Protein AF-A0A3L7LRK4-F1 (afdb_monomer_lite)

Sequence (110 aa):
MLNAPENPPRAHFPAAPSRPLAALISACDQALGDIKAKAQALPLCALLSPTPARYISVYANINRKTLDRSPAGFAASARPAIARGHTAIKIAPFDEVNCRRQPLRRPSQR

Structure (mmCIF, N/CA/C/O backbone):
data_AF-A0A3L7LRK4-F1
#
_entry.id   AF-A0A3L7LRK4-F1
#
loop_
_atom_site.group_PDB
_atom_site.id
_atom_site.type_symbol
_atom_site.label_atom_id
_atom_site.label_alt_id
_atom_site.label_comp_id
_atom_site.label_asym_id
_atom_site.label_entity_id
_atom_site.label_seq_id
_atom_site.pdbx_PDB_ins_code
_atom_site.Cartn_x
_atom_site.Cartn_y
_atom_site.Cartn_z
_atom_site.occupancy
_atom_site.B_iso_or_equiv
_atom_site.auth_seq_id
_atom_site.auth_comp_id
_atom_site.auth_asym_id
_atom_site.auth_atom_id
_atom_site.pdbx_PDB_model_num
ATOM 1 N N . MET A 1 1 ? 30.432 51.541 4.740 1.00 41.47 1 MET A N 1
ATOM 2 C CA . MET A 1 1 ? 30.178 50.320 5.537 1.00 41.47 1 MET A CA 1
ATOM 3 C C . MET A 1 1 ? 28.968 49.625 4.937 1.00 41.47 1 MET A C 1
ATOM 5 O O . MET A 1 1 ? 27.865 50.122 5.100 1.00 41.47 1 MET A O 1
ATOM 9 N N . LEU A 1 2 ? 29.179 48.571 4.145 1.00 44.22 2 LEU A N 1
ATOM 10 C CA . LEU A 1 2 ? 28.098 47.753 3.586 1.00 44.22 2 LEU A CA 1
ATOM 11 C C . LEU A 1 2 ? 27.709 46.708 4.636 1.00 44.22 2 LEU A C 1
ATOM 13 O O . LEU A 1 2 ? 28.553 45.907 5.033 1.00 44.22 2 LEU A O 1
ATOM 17 N N . ASN A 1 3 ? 26.462 46.759 5.106 1.00 49.16 3 ASN A N 1
ATOM 18 C CA . ASN A 1 3 ? 25.900 45.759 6.009 1.00 49.16 3 ASN A CA 1
ATOM 19 C C . ASN A 1 3 ? 25.940 44.384 5.331 1.00 49.16 3 ASN A C 1
ATOM 21 O O . ASN A 1 3 ? 25.489 44.233 4.195 1.00 49.16 3 ASN A O 1
ATOM 25 N N . ALA A 1 4 ? 26.503 43.396 6.026 1.00 56.16 4 ALA A N 1
ATOM 26 C CA . ALA A 1 4 ? 26.445 42.004 5.604 1.00 56.16 4 ALA A CA 1
ATOM 27 C C . ALA A 1 4 ? 24.972 41.561 5.483 1.00 56.16 4 ALA A C 1
ATOM 29 O O . ALA A 1 4 ? 24.149 42.007 6.286 1.00 56.16 4 ALA A O 1
ATOM 30 N N . PRO A 1 5 ? 24.614 40.703 4.511 1.00 58.12 5 PRO A N 1
ATOM 31 C CA . PRO A 1 5 ? 23.259 40.180 4.431 1.00 58.12 5 PRO A CA 1
ATOM 32 C C . PRO A 1 5 ? 22.984 39.342 5.681 1.00 58.12 5 PRO A C 1
ATOM 34 O O . PRO A 1 5 ? 23.718 38.397 5.979 1.00 58.12 5 PRO A O 1
ATOM 37 N N . GLU A 1 6 ? 21.941 39.716 6.422 1.00 61.88 6 GLU A N 1
ATOM 38 C CA . GLU A 1 6 ? 21.427 38.919 7.527 1.00 61.88 6 GLU A CA 1
ATOM 39 C C . GLU A 1 6 ? 21.187 37.482 7.049 1.00 61.88 6 GLU A C 1
ATOM 41 O O . GLU A 1 6 ? 20.664 37.250 5.954 1.00 61.88 6 GLU A O 1
ATOM 46 N N . ASN A 1 7 ? 21.625 36.506 7.850 1.00 66.81 7 ASN A N 1
ATOM 47 C CA . ASN A 1 7 ? 21.408 35.094 7.554 1.00 66.81 7 ASN A CA 1
ATOM 48 C C . ASN A 1 7 ? 19.909 34.865 7.308 1.00 66.81 7 ASN A C 1
ATOM 50 O O . ASN A 1 7 ? 19.108 35.215 8.178 1.00 66.81 7 ASN A O 1
ATOM 54 N N . PRO A 1 8 ? 19.508 34.259 6.175 1.00 63.69 8 PRO A N 1
ATOM 55 C CA . PRO A 1 8 ? 18.101 33.991 5.934 1.00 63.69 8 PRO A CA 1
ATOM 56 C C . PRO A 1 8 ? 17.565 33.087 7.054 1.00 63.69 8 PRO A C 1
ATOM 58 O O . PRO A 1 8 ? 18.292 32.194 7.512 1.00 63.69 8 PRO A O 1
ATOM 61 N N . PRO A 1 9 ? 16.313 33.286 7.505 1.00 61.94 9 PRO A N 1
ATOM 62 C CA . PRO A 1 9 ? 15.726 32.470 8.556 1.00 61.94 9 PRO A CA 1
ATOM 63 C C . PRO A 1 9 ? 15.803 30.993 8.157 1.00 61.94 9 PRO A C 1
ATOM 65 O O . PRO A 1 9 ? 15.182 30.547 7.192 1.00 61.94 9 PRO A O 1
ATOM 68 N N . ARG A 1 10 ? 16.606 30.220 8.894 1.00 66.75 10 ARG A N 1
ATOM 69 C CA . ARG A 1 10 ? 16.638 28.765 8.757 1.00 66.75 10 ARG A CA 1
ATOM 70 C C . ARG A 1 10 ? 15.404 28.213 9.447 1.00 66.75 10 ARG A C 1
ATOM 72 O O . ARG A 1 10 ? 15.249 28.374 10.654 1.00 66.75 10 ARG A O 1
ATOM 79 N N . ALA A 1 11 ? 14.548 27.534 8.692 1.00 71.25 11 ALA A N 1
ATOM 80 C CA . ALA A 1 11 ? 13.492 26.728 9.282 1.00 71.25 11 ALA A CA 1
ATOM 81 C C . ALA A 1 11 ? 14.135 25.676 10.202 1.00 71.25 11 ALA A C 1
ATOM 83 O O . ALA A 1 11 ? 14.854 24.785 9.743 1.00 71.25 11 ALA A O 1
ATOM 84 N N . HIS A 1 12 ? 13.918 25.810 11.510 1.00 67.06 12 HIS A N 1
ATOM 85 C CA . HIS A 1 12 ? 14.347 24.821 12.487 1.00 67.06 12 HIS A CA 1
ATOM 86 C C . HIS A 1 12 ? 13.334 23.676 12.485 1.00 67.06 12 HIS A C 1
ATOM 88 O O . HIS A 1 12 ? 12.343 23.693 13.215 1.00 67.06 12 HIS A O 1
ATOM 94 N N . PHE A 1 13 ? 13.574 22.671 11.650 1.00 66.12 13 PHE A N 1
ATOM 95 C CA . PHE A 1 13 ? 12.837 21.420 11.752 1.00 66.12 13 PHE A CA 1
ATOM 96 C C . PHE A 1 13 ? 13.390 20.621 12.937 1.00 66.12 13 PHE A C 1
ATOM 98 O O . PHE A 1 13 ? 14.612 20.483 13.045 1.00 66.12 13 PHE A O 1
ATOM 105 N N . PRO A 1 14 ? 12.539 20.101 13.839 1.00 75.56 14 PRO A N 1
ATOM 106 C CA . PRO A 1 14 ? 13.009 19.193 14.875 1.00 75.56 14 PRO A CA 1
ATOM 107 C C . PRO A 1 14 ? 13.722 18.003 14.227 1.00 75.56 14 PRO A C 1
ATOM 109 O O . PRO A 1 14 ? 13.337 17.547 13.145 1.00 75.56 14 PRO A O 1
ATOM 112 N N . ALA A 1 15 ? 14.775 17.509 14.881 1.00 80.00 15 ALA A N 1
ATOM 113 C CA . ALA A 1 15 ? 15.496 16.340 14.402 1.00 80.00 15 ALA A CA 1
ATOM 114 C C . ALA A 1 15 ? 14.513 15.172 14.247 1.00 80.00 15 ALA A C 1
ATOM 116 O O . ALA A 1 15 ? 13.830 14.789 15.199 1.00 80.00 15 ALA A O 1
ATOM 117 N N . ALA A 1 16 ? 14.422 14.624 13.035 1.00 80.69 16 ALA A N 1
ATOM 118 C CA . ALA A 1 16 ? 13.561 13.480 12.786 1.00 80.69 16 ALA A CA 1
ATOM 119 C C . ALA A 1 16 ? 14.073 12.265 13.587 1.00 80.69 16 ALA A C 1
ATOM 121 O O . ALA A 1 16 ? 15.288 12.041 13.639 1.00 80.69 16 ALA A O 1
ATOM 122 N N . PRO A 1 17 ? 13.180 11.456 14.186 1.00 87.12 17 PRO A N 1
ATOM 123 C CA . PRO A 1 17 ? 13.580 10.222 14.848 1.00 87.12 17 PRO A CA 1
ATOM 124 C C . PRO A 1 17 ? 14.266 9.270 13.858 1.00 87.12 17 PRO A C 1
ATOM 126 O O . PRO A 1 17 ? 14.049 9.329 12.643 1.00 87.12 17 PRO A O 1
ATOM 129 N N . SER A 1 18 ? 15.080 8.347 14.377 1.00 94.12 18 SER A N 1
ATOM 130 C CA . SER A 1 18 ? 15.651 7.278 13.553 1.00 94.12 18 SER A CA 1
ATOM 131 C C . SER A 1 18 ? 14.532 6.477 12.871 1.00 94.12 18 SER A C 1
ATOM 133 O O . SER A 1 18 ? 13.437 6.342 13.417 1.00 94.12 18 SER A O 1
ATOM 135 N N . ARG A 1 19 ? 14.784 5.911 11.681 1.00 93.88 19 ARG A N 1
ATOM 136 C CA . ARG A 1 19 ? 13.759 5.128 10.956 1.00 93.88 19 ARG A CA 1
ATOM 137 C C . ARG A 1 19 ? 13.164 3.986 11.801 1.00 93.88 19 ARG A C 1
ATOM 139 O O . ARG A 1 19 ? 11.946 3.832 11.754 1.00 93.88 19 ARG A O 1
ATOM 146 N N . PRO A 1 20 ? 13.953 3.221 12.588 1.00 97.44 20 PRO A N 1
ATOM 147 C CA . PRO A 1 20 ? 13.390 2.212 13.484 1.00 97.44 20 PRO A CA 1
ATOM 148 C C . PRO A 1 20 ? 12.487 2.811 14.566 1.00 97.44 20 PRO A C 1
ATOM 150 O O . PRO A 1 20 ? 11.400 2.293 14.799 1.00 97.44 20 PRO A O 1
ATOM 153 N N . LEU A 1 21 ? 12.893 3.925 15.187 1.00 95.62 21 LEU A N 1
ATOM 154 C CA . LEU A 1 21 ? 12.084 4.584 16.212 1.00 95.62 21 LEU A CA 1
ATOM 155 C C . LEU A 1 21 ? 10.790 5.157 15.621 1.00 95.62 21 LEU A C 1
ATOM 157 O O . LEU A 1 21 ? 9.723 4.970 16.193 1.00 95.62 21 LEU A O 1
ATOM 161 N N . ALA A 1 22 ? 10.863 5.788 14.448 1.00 95.62 22 ALA A N 1
ATOM 162 C CA . ALA A 1 22 ? 9.692 6.270 13.723 1.00 95.62 22 ALA A CA 1
ATOM 163 C C . ALA A 1 22 ? 8.712 5.128 13.405 1.00 95.62 22 ALA A C 1
ATOM 165 O O . ALA A 1 22 ? 7.503 5.289 13.572 1.00 95.62 22 ALA A O 1
ATOM 166 N N . ALA A 1 23 ? 9.226 3.966 12.984 1.00 97.06 23 ALA A N 1
ATOM 167 C CA . ALA A 1 23 ? 8.411 2.787 12.715 1.00 97.06 23 ALA A CA 1
ATOM 168 C C . ALA A 1 23 ? 7.751 2.242 13.990 1.00 97.06 23 ALA A C 1
ATOM 170 O O . ALA A 1 23 ? 6.562 1.937 13.962 1.00 97.06 23 ALA A O 1
ATOM 171 N N . LEU A 1 24 ? 8.487 2.179 15.107 1.00 98.12 24 LEU A N 1
ATOM 172 C CA . LEU A 1 24 ? 7.952 1.750 16.401 1.00 98.12 24 LEU A CA 1
ATOM 173 C C . LEU A 1 24 ? 6.838 2.684 16.886 1.00 98.12 24 LEU A C 1
ATOM 175 O O . LEU A 1 24 ? 5.755 2.216 17.220 1.00 98.12 24 LEU A O 1
ATOM 179 N N . ILE A 1 25 ? 7.079 3.999 16.867 1.00 97.12 25 ILE A N 1
ATOM 180 C CA . ILE A 1 25 ? 6.078 5.011 17.234 1.00 97.12 25 ILE A CA 1
ATOM 181 C C . ILE A 1 25 ? 4.826 4.856 16.363 1.00 97.12 25 ILE A C 1
ATOM 183 O O . ILE A 1 25 ? 3.721 4.778 16.890 1.00 97.12 25 ILE A O 1
ATOM 187 N N . SER A 1 26 ? 5.001 4.739 15.042 1.00 97.19 26 SER A N 1
ATOM 188 C CA . SER A 1 26 ? 3.883 4.568 14.103 1.00 97.19 26 SER A CA 1
ATOM 189 C C . SER A 1 26 ? 3.089 3.287 14.370 1.00 97.19 26 SER A C 1
ATOM 191 O O . SER A 1 26 ? 1.867 3.291 14.255 1.00 97.19 26 SER A O 1
ATOM 193 N N . ALA A 1 27 ? 3.766 2.189 14.714 1.00 98.19 27 ALA A N 1
ATOM 194 C CA . ALA A 1 27 ? 3.117 0.918 15.018 1.00 98.19 27 ALA A CA 1
ATOM 195 C C . ALA A 1 27 ? 2.299 0.998 16.315 1.00 98.19 27 ALA A C 1
ATOM 197 O O . ALA A 1 27 ? 1.157 0.544 16.342 1.00 98.19 27 ALA A O 1
ATOM 198 N N . CYS A 1 28 ? 2.856 1.612 17.364 1.00 98.50 28 CYS A N 1
ATOM 199 C CA . CYS A 1 28 ? 2.147 1.833 18.624 1.00 98.50 28 CYS A CA 1
ATOM 200 C C . CYS A 1 28 ? 0.903 2.709 18.428 1.00 98.50 28 CYS A C 1
ATOM 202 O O . C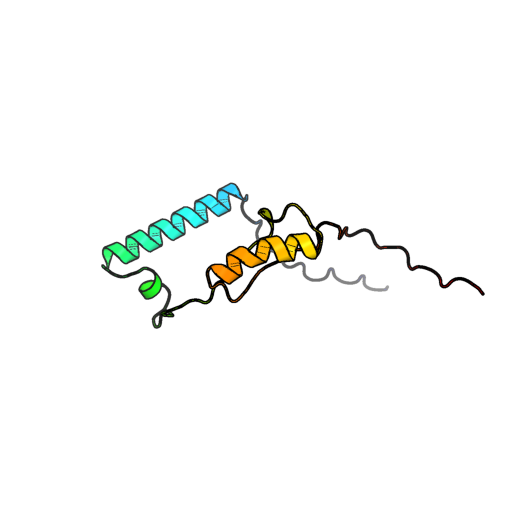YS A 1 28 ? -0.161 2.369 18.937 1.00 98.50 28 CYS A O 1
ATOM 204 N N . ASP A 1 29 ? 1.015 3.796 17.662 1.00 97.19 29 ASP A N 1
ATOM 205 C CA . ASP A 1 29 ? -0.107 4.697 17.377 1.00 97.19 29 ASP A CA 1
ATOM 206 C C . ASP A 1 29 ? -1.238 3.986 16.612 1.00 97.19 29 ASP A C 1
ATOM 208 O O . ASP A 1 29 ? -2.399 4.020 17.021 1.00 97.19 29 ASP A O 1
ATOM 212 N N . GLN A 1 30 ? -0.893 3.226 15.565 1.00 98.06 30 GLN A N 1
ATOM 213 C CA . GLN A 1 30 ? -1.860 2.414 14.816 1.00 98.06 30 GLN A CA 1
ATOM 214 C C . GLN A 1 30 ? -2.542 1.358 15.700 1.00 98.06 30 GLN A C 1
ATOM 216 O O . GLN A 1 30 ? -3.758 1.180 15.611 1.00 98.06 30 GLN A O 1
ATOM 221 N N . ALA A 1 31 ? -1.785 0.681 16.571 1.00 98.44 31 ALA A N 1
ATOM 222 C CA . ALA A 1 31 ? -2.321 -0.331 17.480 1.00 98.44 31 ALA A CA 1
ATOM 223 C C . ALA A 1 31 ? -3.274 0.274 18.521 1.00 98.44 31 ALA A C 1
ATOM 225 O O . ALA A 1 31 ? -4.356 -0.263 18.754 1.00 98.44 31 ALA A O 1
ATOM 226 N N . LEU A 1 32 ? -2.911 1.413 19.116 1.00 98.50 32 LEU A N 1
ATOM 227 C CA . LEU A 1 32 ? -3.776 2.130 20.054 1.00 98.50 32 LEU A CA 1
ATOM 228 C C . LEU A 1 32 ? -5.056 2.626 19.374 1.00 98.50 32 LEU A C 1
ATOM 230 O O . LEU A 1 32 ? -6.139 2.513 19.953 1.00 98.50 32 LEU A O 1
ATOM 234 N N . GLY A 1 33 ? -4.952 3.122 18.138 1.00 97.81 33 GLY A N 1
ATOM 235 C CA . GLY A 1 33 ? -6.105 3.499 17.323 1.00 97.81 33 GLY A CA 1
ATOM 236 C C . GLY A 1 33 ? -7.067 2.331 17.102 1.00 97.81 33 GLY A C 1
ATOM 237 O O . GLY A 1 33 ? -8.266 2.462 17.354 1.00 97.81 33 GLY A O 1
ATOM 238 N N . ASP A 1 34 ? -6.546 1.174 16.690 1.00 98.31 34 ASP A N 1
ATOM 239 C CA . ASP A 1 34 ? -7.340 -0.043 16.484 1.00 98.31 34 ASP A CA 1
ATOM 240 C C . ASP A 1 34 ? -8.004 -0.535 17.783 1.00 98.31 34 ASP A C 1
ATOM 242 O O . ASP A 1 34 ? -9.203 -0.820 17.793 1.00 98.31 34 ASP A O 1
ATOM 246 N N . ILE A 1 35 ? -7.273 -0.551 18.906 1.00 98.56 35 ILE A N 1
ATOM 247 C CA . ILE A 1 35 ? -7.821 -0.895 20.231 1.00 98.56 35 ILE A CA 1
ATOM 248 C C . ILE A 1 35 ? -8.978 0.040 20.598 1.00 98.56 35 ILE A C 1
ATOM 250 O O . ILE A 1 35 ? -10.040 -0.426 21.012 1.00 98.56 35 ILE A O 1
ATOM 254 N N . LYS A 1 36 ? -8.803 1.355 20.419 1.00 98.50 36 LYS A N 1
ATOM 255 C CA . LYS A 1 36 ? -9.838 2.353 20.718 1.00 98.50 36 LYS A CA 1
ATOM 256 C C . LYS A 1 36 ? -11.088 2.152 19.859 1.00 98.50 36 LYS A C 1
ATOM 258 O O . LYS A 1 36 ? -12.196 2.242 20.380 1.00 98.50 36 LYS A O 1
ATOM 263 N N . ALA A 1 37 ? -10.919 1.863 18.570 1.00 98.06 37 ALA A N 1
ATOM 264 C CA . ALA A 1 37 ? -12.028 1.594 17.657 1.00 98.06 37 ALA A CA 1
ATOM 265 C C . ALA A 1 37 ? -12.802 0.333 18.066 1.00 98.06 37 ALA A C 1
ATOM 267 O O . ALA A 1 37 ? -14.025 0.373 18.216 1.00 98.06 37 ALA A O 1
ATOM 268 N N . LYS A 1 38 ? -12.082 -0.754 18.366 1.00 98.31 38 LYS A N 1
ATOM 269 C CA . LYS A 1 38 ? -12.664 -2.015 18.843 1.00 98.31 38 LYS A CA 1
ATOM 270 C C . LYS A 1 38 ? -13.405 -1.861 20.168 1.00 98.31 38 LYS A C 1
ATOM 272 O O . LYS A 1 38 ? -14.497 -2.402 20.300 1.00 98.31 38 LYS A O 1
ATOM 277 N N . ALA A 1 39 ? -12.863 -1.092 21.113 1.00 98.50 39 ALA A N 1
ATOM 278 C CA . ALA A 1 39 ? -13.520 -0.807 22.391 1.00 98.50 39 ALA A CA 1
ATOM 279 C C . ALA A 1 39 ? -14.866 -0.074 22.225 1.00 98.50 39 ALA A C 1
ATOM 281 O O . ALA A 1 39 ? -15.733 -0.182 23.086 1.00 98.50 39 ALA A O 1
ATOM 282 N N . GLN A 1 40 ? -15.051 0.643 21.112 1.00 97.75 40 GLN A N 1
ATOM 283 C CA . GLN A 1 40 ? -16.302 1.317 20.752 1.00 97.75 40 GLN A CA 1
ATOM 284 C C . GLN A 1 40 ? -17.157 0.508 19.763 1.00 97.75 40 GLN A C 1
ATOM 286 O O . GLN A 1 40 ? -18.175 1.010 19.296 1.00 97.75 40 GLN A O 1
ATOM 291 N N . ALA A 1 41 ? -16.752 -0.722 19.426 1.00 97.69 41 ALA A N 1
ATOM 292 C CA . ALA A 1 41 ? -17.370 -1.552 18.389 1.00 97.69 41 ALA A CA 1
ATOM 293 C C . ALA A 1 41 ? -17.492 -0.847 17.018 1.00 97.69 41 ALA A C 1
ATOM 295 O O . ALA A 1 41 ? -18.425 -1.097 16.255 1.00 97.69 41 ALA A O 1
ATOM 296 N N . LEU A 1 42 ? -16.532 0.024 16.691 1.00 96.25 42 LEU A N 1
ATOM 297 C CA . LEU A 1 42 ? -16.474 0.769 15.435 1.00 96.25 42 LEU A CA 1
ATOM 298 C C . LEU A 1 42 ? -15.276 0.327 14.582 1.00 96.25 42 LEU A C 1
ATOM 300 O O . LEU A 1 42 ? -14.236 -0.059 15.119 1.00 96.25 42 LEU A O 1
ATOM 304 N N . PRO A 1 43 ? -15.361 0.429 13.244 1.00 94.94 43 PRO A N 1
ATOM 305 C CA . PRO A 1 43 ? -14.171 0.373 12.406 1.00 94.94 43 PRO A CA 1
ATOM 306 C C . PRO A 1 43 ? -13.310 1.628 12.632 1.00 94.94 43 PRO A C 1
ATOM 308 O O . PRO A 1 43 ? -13.839 2.729 12.787 1.00 94.94 43 PRO A O 1
ATOM 311 N N . LEU A 1 44 ? -11.978 1.496 12.574 1.00 96.06 44 LEU A N 1
ATOM 312 C CA . LEU A 1 44 ? -11.049 2.616 12.803 1.00 96.06 44 LEU A CA 1
ATOM 313 C C . LEU A 1 44 ? -11.338 3.834 11.909 1.00 96.06 44 LEU A C 1
ATOM 315 O O . LEU A 1 44 ? -11.231 4.971 12.360 1.00 96.06 44 LEU A O 1
ATOM 319 N N . CYS A 1 45 ? -11.762 3.623 10.660 1.00 95.38 45 CYS A N 1
ATOM 320 C CA . CYS A 1 45 ? -12.080 4.717 9.741 1.00 95.38 45 CYS A CA 1
ATOM 321 C C . CYS A 1 45 ? -13.200 5.644 10.246 1.00 95.38 45 CYS A C 1
ATOM 323 O O . CYS A 1 45 ? -13.157 6.831 9.935 1.00 95.38 45 CYS A O 1
ATOM 325 N N . ALA A 1 46 ? -14.142 5.143 11.055 1.00 94.88 46 ALA A N 1
ATOM 326 C CA . ALA A 1 46 ? -15.206 5.949 11.656 1.00 94.88 46 ALA A CA 1
ATOM 327 C C . ALA A 1 46 ? -14.697 6.856 12.789 1.00 94.88 46 ALA A C 1
ATOM 329 O O . ALA A 1 46 ? -15.317 7.871 13.087 1.00 94.88 46 ALA A O 1
ATOM 330 N N . LEU A 1 47 ? -1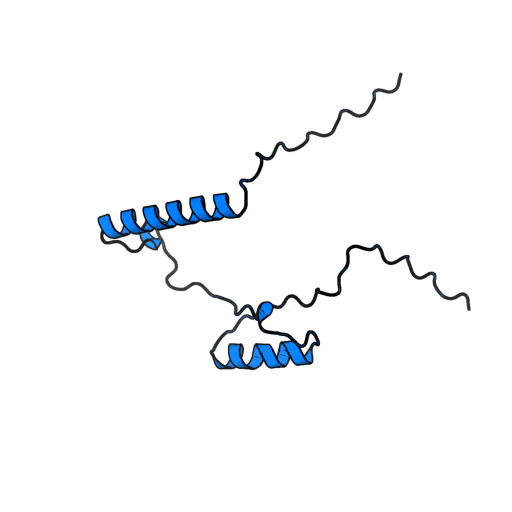3.556 6.517 13.404 1.00 95.00 47 LEU A N 1
ATOM 331 C CA . LEU A 1 47 ? -12.880 7.400 14.359 1.00 95.00 47 LEU A CA 1
ATOM 332 C C . LEU A 1 47 ? -11.990 8.441 13.670 1.00 95.00 47 LEU A C 1
ATOM 334 O O . LEU A 1 47 ? -11.746 9.502 14.237 1.00 95.00 47 LEU A O 1
ATOM 338 N N . LEU A 1 48 ? -11.479 8.132 12.473 1.00 94.19 48 LEU A N 1
ATOM 339 C CA . LEU A 1 48 ? -10.576 9.008 11.716 1.00 94.19 48 LEU A CA 1
ATOM 340 C C . LEU A 1 48 ? -11.314 10.050 10.870 1.00 94.19 48 LEU A C 1
ATOM 342 O O . LEU A 1 48 ? -10.753 11.100 10.567 1.00 94.19 48 LEU A O 1
ATOM 346 N N . SER A 1 49 ? -12.545 9.758 10.456 1.00 93.50 49 SER A N 1
ATOM 347 C CA . SER A 1 49 ? -13.375 10.678 9.686 1.00 93.50 49 SER A CA 1
ATOM 348 C C . SER A 1 49 ? -14.846 10.501 10.058 1.00 93.50 49 SER A C 1
ATOM 350 O O . SER A 1 49 ? -15.309 9.361 10.124 1.00 93.50 49 SER A O 1
ATOM 352 N N . PRO A 1 50 ? -15.614 11.596 10.213 1.00 91.38 50 PRO A N 1
ATOM 353 C CA . PRO A 1 50 ? -17.067 11.510 10.358 1.00 91.38 50 PRO A CA 1
ATOM 354 C C . PRO A 1 50 ? -17.752 10.978 9.086 1.00 91.38 50 PRO A C 1
ATOM 356 O O . PRO A 1 50 ? -18.875 10.487 9.146 1.00 91.38 50 PRO A O 1
ATOM 359 N N . THR A 1 51 ? -17.084 11.061 7.931 1.00 93.69 51 THR A N 1
ATOM 360 C CA . THR A 1 51 ? -17.580 10.604 6.626 1.00 93.69 51 THR A CA 1
ATOM 361 C C . THR A 1 51 ? -16.514 9.746 5.931 1.00 93.69 51 THR A C 1
ATOM 363 O O . THR A 1 51 ? -15.821 10.205 5.018 1.00 93.69 51 THR A O 1
ATOM 366 N N . PRO A 1 52 ? -16.301 8.493 6.376 1.00 91.19 52 PRO A N 1
ATOM 367 C CA . PRO A 1 52 ? -15.270 7.640 5.801 1.00 91.19 52 PRO A CA 1
ATOM 368 C C . PRO A 1 52 ? -15.618 7.265 4.356 1.00 91.19 52 PRO A C 1
ATOM 370 O O . PRO A 1 52 ? -16.743 6.869 4.044 1.00 91.19 52 PRO A O 1
ATOM 373 N N . ALA A 1 53 ? -14.632 7.360 3.463 1.00 89.81 53 ALA A N 1
ATOM 374 C CA . ALA A 1 53 ? -14.792 6.903 2.091 1.00 89.81 53 ALA A CA 1
ATOM 375 C C . ALA A 1 53 ? -15.075 5.393 2.071 1.00 89.81 53 ALA A C 1
ATOM 377 O O . ALA A 1 53 ? -14.340 4.606 2.667 1.00 89.81 53 ALA A O 1
ATOM 378 N N . ARG A 1 54 ? -16.118 4.980 1.342 1.00 90.31 54 ARG A N 1
ATOM 379 C CA . ARG A 1 54 ? -16.455 3.557 1.173 1.00 90.31 54 ARG A CA 1
ATOM 380 C C . ARG A 1 54 ? -15.413 2.809 0.333 1.00 90.31 54 ARG A C 1
ATOM 382 O O . ARG A 1 54 ? -15.215 1.615 0.527 1.00 90.31 54 ARG A O 1
ATOM 389 N N . TYR A 1 55 ? -14.754 3.518 -0.583 1.00 92.25 55 TYR A N 1
ATOM 390 C CA . TYR A 1 55 ? -13.713 2.991 -1.459 1.00 92.25 55 TYR A CA 1
ATOM 391 C C . TYR A 1 55 ? -12.570 3.997 -1.580 1.00 92.25 55 TYR A C 1
ATOM 393 O O . TYR A 1 55 ? -12.804 5.200 -1.682 1.00 92.25 55 TYR A O 1
ATOM 401 N N . ILE A 1 56 ? -11.339 3.490 -1.602 1.00 91.94 56 ILE A N 1
ATOM 402 C CA . ILE A 1 56 ? -10.130 4.275 -1.854 1.00 91.94 56 ILE A CA 1
ATOM 403 C C . ILE A 1 56 ? -9.462 3.677 -3.088 1.00 91.94 56 ILE A C 1
ATOM 405 O O . ILE A 1 56 ? -9.082 2.506 -3.083 1.00 91.94 56 ILE A O 1
ATOM 409 N N . SER A 1 57 ? -9.326 4.470 -4.149 1.00 92.75 57 SER A N 1
ATOM 410 C CA . SER A 1 57 ? -8.609 4.043 -5.350 1.00 92.75 57 SER A CA 1
ATOM 411 C C . SER A 1 57 ? -7.133 3.827 -5.026 1.00 92.75 57 SER A C 1
ATOM 413 O O . SER A 1 57 ? -6.458 4.725 -4.522 1.00 92.75 57 SER A O 1
ATOM 415 N N . VAL A 1 58 ? -6.622 2.638 -5.338 1.00 94.12 58 VAL A N 1
ATOM 416 C CA . VAL A 1 58 ? -5.216 2.270 -5.135 1.00 9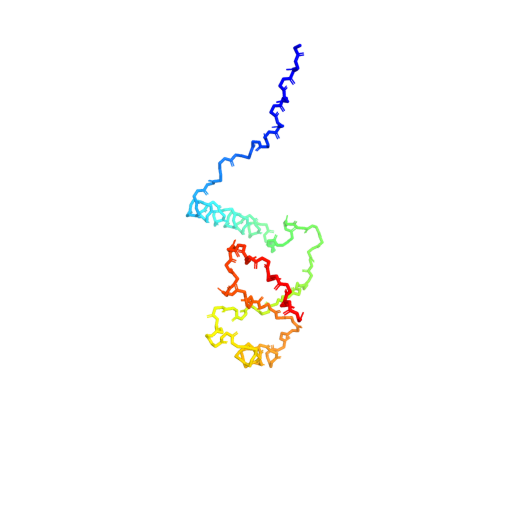4.12 58 VAL A CA 1
ATOM 417 C C . VAL A 1 58 ? -4.513 2.049 -6.468 1.00 94.12 58 VAL A C 1
ATOM 419 O O . VAL A 1 58 ? -5.133 1.705 -7.473 1.00 94.12 58 VAL A O 1
ATOM 422 N N . TYR A 1 59 ? -3.193 2.204 -6.465 1.00 96.00 59 TYR A N 1
ATOM 423 C CA . TYR A 1 59 ? -2.339 1.901 -7.610 1.00 96.00 59 TYR A CA 1
ATOM 424 C C . TYR A 1 59 ? -1.487 0.655 -7.342 1.00 96.00 59 TYR A C 1
ATOM 426 O O . TYR A 1 59 ? -1.109 0.378 -6.202 1.00 96.00 59 TYR A O 1
ATOM 434 N N . ALA A 1 60 ? -1.110 -0.070 -8.395 1.00 96.25 60 ALA A N 1
ATOM 435 C CA . ALA A 1 60 ? -0.129 -1.146 -8.285 1.00 96.25 60 ALA A CA 1
ATOM 436 C C . ALA A 1 60 ? 1.296 -0.586 -8.387 1.00 96.25 60 ALA A C 1
ATOM 438 O O . ALA A 1 60 ? 1.680 -0.001 -9.399 1.00 96.25 60 ALA A O 1
ATOM 439 N N . ASN A 1 61 ? 2.104 -0.776 -7.344 1.00 95.38 61 ASN A N 1
ATOM 440 C CA . ASN A 1 61 ? 3.528 -0.446 -7.368 1.00 95.38 61 ASN A CA 1
ATOM 441 C C . ASN A 1 61 ? 4.334 -1.628 -7.922 1.00 95.38 61 ASN A C 1
ATOM 443 O O . ASN A 1 61 ? 4.446 -2.653 -7.252 1.00 95.38 61 ASN A O 1
ATOM 447 N N . ILE A 1 62 ? 4.925 -1.477 -9.111 1.00 94.81 62 ILE A N 1
ATOM 448 C CA . ILE A 1 62 ? 5.686 -2.557 -9.764 1.00 94.81 62 ILE A CA 1
ATOM 449 C C . ILE A 1 62 ? 7.209 -2.410 -9.634 1.00 94.81 62 ILE A C 1
ATOM 451 O O . ILE A 1 62 ? 7.956 -3.263 -10.102 1.00 94.81 62 ILE A O 1
ATOM 455 N N . ASN A 1 63 ? 7.694 -1.379 -8.938 1.00 91.50 63 ASN A N 1
ATOM 456 C CA . ASN A 1 63 ? 9.103 -0.973 -8.979 1.00 91.50 63 ASN A CA 1
ATOM 457 C C . ASN A 1 63 ? 10.101 -2.046 -8.545 1.00 91.50 63 ASN A C 1
ATOM 459 O O . ASN A 1 63 ? 11.061 -2.284 -9.265 1.00 91.50 63 ASN A O 1
ATOM 463 N N . ARG A 1 64 ? 9.893 -2.688 -7.387 1.00 85.38 64 ARG A N 1
ATOM 464 C CA . ARG A 1 64 ? 10.816 -3.724 -6.877 1.00 85.38 64 ARG A CA 1
ATOM 465 C C . ARG A 1 64 ? 10.666 -5.071 -7.584 1.00 85.38 64 ARG A C 1
ATOM 467 O O . ARG A 1 64 ? 11.563 -5.896 -7.499 1.00 85.38 64 ARG A O 1
ATOM 474 N N . LYS A 1 65 ? 9.536 -5.295 -8.260 1.00 89.38 65 LYS A N 1
ATOM 475 C CA . LYS A 1 65 ? 9.276 -6.514 -9.033 1.00 89.38 65 LYS A CA 1
ATOM 476 C C . LYS A 1 65 ? 9.937 -6.456 -10.416 1.00 89.38 65 LYS A C 1
ATOM 478 O O . LYS A 1 65 ? 10.326 -7.487 -10.953 1.00 89.38 65 LYS A O 1
ATOM 483 N N . THR A 1 66 ? 10.029 -5.267 -11.008 1.00 93.56 66 THR A N 1
ATOM 484 C CA . THR A 1 66 ? 10.585 -5.061 -12.349 1.00 93.56 66 THR A CA 1
ATOM 485 C C . THR A 1 66 ? 12.116 -5.100 -12.322 1.00 93.56 66 THR A C 1
ATOM 487 O O . THR A 1 66 ? 12.745 -4.100 -11.974 1.00 93.56 66 THR A O 1
ATOM 490 N N . LEU A 1 67 ? 12.699 -6.247 -12.687 1.00 91.19 67 LEU A N 1
ATOM 491 C CA . LEU A 1 67 ? 14.154 -6.428 -12.798 1.00 91.19 67 LEU A CA 1
AT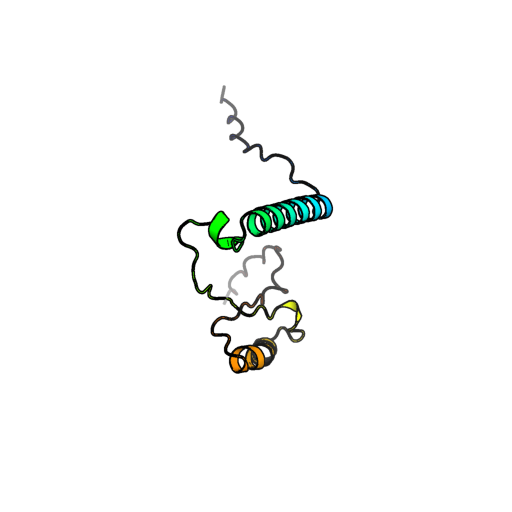OM 492 C C . LEU A 1 67 ? 14.714 -5.842 -14.102 1.00 91.19 67 LEU A C 1
ATOM 494 O O . LEU A 1 67 ? 15.673 -5.080 -14.059 1.00 91.19 67 LEU A O 1
ATOM 498 N N . ASP A 1 68 ? 14.092 -6.149 -15.245 1.00 92.50 68 ASP A N 1
ATOM 499 C CA . ASP A 1 68 ? 14.403 -5.493 -16.519 1.00 92.50 68 ASP A CA 1
ATOM 500 C C . ASP A 1 68 ? 13.863 -4.058 -16.497 1.00 92.50 68 ASP A C 1
ATOM 502 O O . ASP A 1 68 ? 12.651 -3.839 -16.509 1.00 92.50 68 ASP A O 1
ATOM 506 N N . ARG A 1 69 ? 14.775 -3.084 -16.438 1.00 90.06 69 ARG A N 1
ATOM 507 C CA . ARG A 1 69 ? 14.454 -1.653 -16.334 1.00 90.06 69 ARG A CA 1
ATOM 508 C C . ARG A 1 69 ? 14.169 -0.995 -17.687 1.00 90.06 69 ARG A C 1
ATOM 510 O O . ARG A 1 69 ? 13.926 0.208 -17.728 1.00 90.06 69 ARG A O 1
ATOM 517 N N . SER A 1 70 ? 14.149 -1.758 -18.781 1.00 90.50 70 SER A N 1
ATOM 518 C CA . SER A 1 70 ? 13.719 -1.266 -20.090 1.00 90.50 70 SER A CA 1
ATOM 519 C C . SER A 1 70 ? 12.214 -0.938 -20.112 1.00 90.50 70 SER A C 1
ATOM 521 O O . SER A 1 70 ? 11.436 -1.482 -19.317 1.00 90.50 70 SER A O 1
ATOM 523 N N . PRO A 1 71 ? 11.741 -0.108 -21.063 1.00 91.69 71 PRO A N 1
ATOM 524 C CA . PRO A 1 71 ? 10.307 0.103 -21.262 1.00 91.69 71 PRO A CA 1
ATOM 525 C C . PRO A 1 71 ? 9.523 -1.207 -21.458 1.00 91.69 71 PRO A C 1
ATOM 527 O O . PRO A 1 71 ? 8.412 -1.349 -20.942 1.00 91.69 71 PRO A O 1
ATOM 530 N N . ALA A 1 72 ? 10.112 -2.186 -22.156 1.00 94.81 72 ALA A N 1
ATOM 531 C CA . ALA A 1 72 ? 9.507 -3.498 -22.371 1.00 94.81 72 ALA A CA 1
ATOM 532 C C . ALA A 1 72 ? 9.386 -4.295 -21.061 1.00 94.81 72 ALA A C 1
ATOM 534 O O . ALA A 1 72 ? 8.332 -4.880 -20.800 1.00 94.81 72 ALA A O 1
ATOM 535 N N . GLY A 1 73 ? 10.409 -4.252 -20.204 1.00 94.31 73 GLY A N 1
ATOM 536 C CA . GLY A 1 73 ? 10.396 -4.876 -18.881 1.00 94.31 73 GLY A CA 1
ATOM 537 C C . GLY A 1 73 ? 9.329 -4.291 -17.953 1.00 94.31 73 GLY A C 1
ATOM 538 O O . GLY A 1 73 ? 8.575 -5.031 -17.310 1.00 94.31 73 GLY A O 1
ATOM 539 N N . PHE A 1 74 ? 9.164 -2.965 -17.950 1.00 94.62 74 PHE A N 1
ATOM 540 C CA . PHE A 1 74 ? 8.060 -2.313 -17.236 1.00 94.62 74 PHE A CA 1
ATOM 541 C C . PHE A 1 74 ? 6.690 -2.715 -17.788 1.00 94.62 74 PHE A C 1
ATOM 543 O O . PHE A 1 74 ? 5.798 -3.050 -17.003 1.00 94.62 74 PHE A O 1
ATOM 550 N N . ALA A 1 75 ? 6.522 -2.739 -19.114 1.00 95.12 75 ALA A N 1
ATOM 551 C CA . ALA A 1 75 ? 5.276 -3.174 -19.740 1.00 95.12 75 ALA A CA 1
ATOM 552 C C . ALA A 1 75 ? 4.939 -4.629 -19.372 1.00 95.12 75 ALA A C 1
ATOM 554 O O . ALA A 1 75 ? 3.806 -4.927 -18.988 1.00 95.12 75 ALA A O 1
ATOM 555 N N . ALA A 1 76 ? 5.923 -5.532 -19.413 1.00 96.50 76 ALA A N 1
ATOM 556 C CA . ALA A 1 76 ? 5.761 -6.927 -19.011 1.00 96.50 76 ALA A CA 1
ATOM 557 C C . ALA A 1 76 ? 5.358 -7.060 -17.531 1.00 96.50 76 ALA A C 1
ATOM 559 O O . ALA A 1 76 ? 4.450 -7.822 -17.201 1.00 96.50 76 ALA A O 1
ATOM 560 N N . SER A 1 77 ? 5.969 -6.275 -16.640 1.00 95.81 77 SER A N 1
ATOM 561 C CA . SER A 1 77 ? 5.649 -6.274 -15.206 1.00 95.81 77 SER A CA 1
ATOM 562 C C . SER A 1 77 ? 4.261 -5.688 -14.892 1.00 95.81 77 SER A C 1
ATOM 564 O O . SER A 1 77 ? 3.602 -6.142 -13.949 1.00 95.81 77 SER A O 1
ATOM 566 N N . ALA A 1 78 ? 3.783 -4.739 -15.708 1.00 96.50 78 ALA A N 1
ATOM 567 C CA . ALA A 1 78 ? 2.469 -4.107 -15.576 1.00 96.50 78 ALA A CA 1
ATOM 568 C C . ALA A 1 78 ? 1.302 -5.006 -16.025 1.00 96.50 78 ALA A C 1
ATOM 570 O O . ALA A 1 78 ? 0.252 -4.992 -15.379 1.00 96.50 78 ALA A O 1
ATOM 571 N N . ARG A 1 79 ? 1.470 -5.821 -17.081 1.00 97.38 79 ARG A N 1
ATOM 572 C CA . ARG A 1 79 ? 0.392 -6.671 -17.644 1.00 97.38 79 ARG A CA 1
ATOM 573 C C . ARG A 1 79 ? -0.353 -7.508 -16.585 1.00 97.38 79 ARG A C 1
ATOM 575 O O . ARG A 1 79 ? -1.580 -7.448 -16.570 1.00 97.38 79 ARG A O 1
ATOM 582 N N . PRO A 1 80 ? 0.313 -8.216 -15.647 1.00 96.56 80 PRO A N 1
ATOM 583 C CA . PRO A 1 80 ? -0.386 -8.964 -14.600 1.00 96.56 80 PRO A CA 1
ATOM 584 C C . PRO A 1 80 ? -1.169 -8.092 -13.612 1.00 96.56 80 PRO A C 1
ATOM 586 O O . PRO A 1 80 ? -2.144 -8.561 -13.037 1.00 96.56 80 PRO A O 1
ATOM 589 N N . ALA A 1 81 ? -0.735 -6.852 -13.357 1.00 95.69 81 ALA A N 1
ATOM 590 C CA . ALA A 1 81 ? -1.473 -5.938 -12.486 1.00 95.69 81 ALA A CA 1
ATOM 591 C C . ALA A 1 81 ? -2.760 -5.459 -13.174 1.00 95.69 81 ALA A C 1
ATOM 593 O O . ALA A 1 81 ? -3.822 -5.479 -12.558 1.00 95.69 81 ALA A O 1
ATOM 594 N N . ILE A 1 82 ? -2.675 -5.127 -14.465 1.00 96.88 82 ILE A N 1
ATOM 595 C CA . ILE A 1 82 ? -3.835 -4.752 -15.285 1.00 96.88 82 ILE A CA 1
ATOM 596 C C . ILE A 1 82 ? -4.820 -5.922 -15.386 1.00 96.88 82 ILE A C 1
ATOM 598 O O . ILE A 1 82 ? -6.010 -5.740 -15.157 1.00 96.88 82 ILE A O 1
ATOM 602 N N . ALA A 1 83 ? -4.328 -7.142 -15.630 1.00 97.88 83 ALA A N 1
ATOM 603 C CA . ALA A 1 83 ? -5.163 -8.346 -15.679 1.00 97.88 83 ALA A CA 1
ATOM 604 C C . ALA A 1 83 ? -5.886 -8.645 -14.349 1.00 97.88 83 ALA A C 1
ATOM 606 O O . ALA A 1 83 ? -6.931 -9.285 -14.352 1.00 97.88 83 ALA A O 1
ATOM 607 N N . ARG A 1 84 ? -5.358 -8.161 -13.214 1.00 95.62 84 ARG A N 1
ATOM 608 C CA . ARG A 1 84 ? -6.008 -8.226 -11.891 1.00 95.62 84 ARG A CA 1
ATOM 609 C C . ARG A 1 84 ? -6.942 -7.043 -11.595 1.00 95.62 84 ARG A C 1
ATOM 611 O O . ARG A 1 84 ? -7.429 -6.930 -10.476 1.00 95.62 84 ARG A O 1
ATOM 618 N N . GLY A 1 85 ? -7.181 -6.164 -12.567 1.00 95.88 85 GLY A N 1
ATOM 619 C CA . GLY A 1 85 ? -8.115 -5.043 -12.450 1.00 95.88 85 GLY A CA 1
ATOM 620 C C . GLY A 1 85 ? -7.514 -3.746 -11.907 1.00 95.88 85 GLY A C 1
ATOM 621 O O . GLY A 1 85 ? -8.258 -2.807 -11.633 1.00 95.88 85 GLY A O 1
ATOM 622 N N . HIS A 1 86 ? -6.188 -3.640 -11.756 1.00 96.38 86 HIS A N 1
ATOM 623 C CA . HIS A 1 86 ? -5.583 -2.353 -11.405 1.00 96.38 86 HIS A CA 1
ATOM 624 C C . HIS A 1 86 ? -5.679 -1.374 -12.579 1.00 96.38 86 HIS A C 1
ATOM 626 O O . HIS A 1 86 ? -5.134 -1.627 -13.652 1.00 96.38 86 HIS A O 1
ATOM 632 N N . THR A 1 87 ? -6.306 -0.223 -12.345 1.00 96.06 87 THR A N 1
ATOM 633 C CA . THR A 1 87 ? -6.453 0.855 -13.337 1.00 96.06 87 THR A CA 1
ATOM 634 C C . THR A 1 87 ? -5.346 1.910 -13.262 1.00 96.06 87 THR A C 1
ATOM 636 O O . THR A 1 87 ? -5.196 2.710 -14.180 1.00 96.06 87 THR A O 1
ATOM 639 N N . ALA A 1 88 ? -4.541 1.899 -12.195 1.00 97.12 88 ALA A N 1
ATOM 640 C CA . ALA A 1 88 ? -3.406 2.795 -12.001 1.00 97.12 88 ALA A CA 1
ATOM 641 C C . ALA A 1 88 ? -2.139 2.008 -11.642 1.00 97.12 88 ALA A C 1
ATOM 643 O O . ALA A 1 88 ? -2.164 1.117 -10.789 1.00 97.12 88 ALA A O 1
ATOM 644 N N . ILE A 1 89 ? -1.014 2.367 -12.265 1.00 95.75 89 ILE A N 1
ATOM 645 C CA . ILE A 1 89 ? 0.294 1.730 -12.069 1.00 95.75 89 ILE A CA 1
ATOM 646 C C . ILE A 1 89 ? 1.316 2.795 -11.666 1.00 95.75 89 ILE A C 1
ATOM 648 O O . ILE A 1 89 ? 1.399 3.847 -12.295 1.00 95.75 89 ILE A O 1
ATOM 652 N N . LYS A 1 90 ? 2.132 2.507 -10.646 1.00 94.44 90 LYS A N 1
ATOM 653 C CA . LYS A 1 90 ? 3.299 3.322 -10.291 1.00 94.44 90 LYS A CA 1
ATOM 654 C C . LYS A 1 90 ? 4.578 2.674 -10.806 1.00 94.44 90 LYS A C 1
ATOM 656 O O . LYS A 1 90 ? 4.884 1.536 -10.439 1.00 94.44 90 LYS A O 1
ATOM 661 N N . ILE A 1 91 ? 5.333 3.455 -11.575 1.00 91.75 91 ILE A N 1
ATOM 662 C CA . ILE A 1 91 ? 6.681 3.141 -12.052 1.00 91.75 91 ILE A CA 1
ATOM 663 C C . ILE A 1 91 ? 7.700 4.154 -11.506 1.00 91.75 91 ILE A C 1
ATOM 665 O O . ILE A 1 91 ? 7.344 5.284 -11.179 1.00 91.75 91 ILE A O 1
ATOM 669 N N . ALA A 1 92 ? 8.963 3.753 -11.395 1.00 87.25 92 ALA A N 1
ATOM 670 C CA . ALA A 1 92 ? 10.099 4.610 -11.062 1.00 87.25 92 ALA A CA 1
ATOM 671 C C . ALA A 1 92 ? 11.273 4.249 -11.987 1.00 87.25 92 ALA A C 1
ATOM 673 O O . ALA A 1 92 ? 12.171 3.533 -11.557 1.00 87.25 92 ALA A O 1
ATOM 674 N N . PRO A 1 93 ? 11.258 4.691 -13.257 1.00 77.94 93 PRO A N 1
ATOM 675 C CA . PRO A 1 93 ? 12.253 4.319 -14.270 1.00 77.94 93 PRO A CA 1
ATOM 676 C C . PRO A 1 93 ? 13.572 5.107 -14.151 1.00 77.94 93 PRO A C 1
ATOM 678 O O . PRO A 1 93 ? 14.337 5.188 -15.102 1.00 77.94 93 PRO A O 1
ATOM 681 N N . PHE A 1 94 ? 13.826 5.743 -13.007 1.00 74.12 94 PHE A N 1
ATOM 682 C CA . PHE A 1 94 ? 14.895 6.729 -12.844 1.00 74.12 94 PHE A CA 1
ATOM 683 C C . PHE A 1 94 ? 16.160 6.160 -12.193 1.00 74.12 94 PHE A C 1
ATOM 685 O O . PHE A 1 94 ? 16.935 6.929 -11.635 1.00 74.12 94 PHE A O 1
ATOM 692 N N . ASP A 1 95 ? 16.391 4.844 -12.229 1.00 69.31 95 ASP A N 1
ATOM 693 C CA . ASP A 1 95 ? 17.565 4.248 -11.563 1.00 69.31 95 ASP A CA 1
ATOM 694 C C . ASP A 1 95 ? 18.894 4.782 -12.128 1.00 69.31 95 ASP A C 1
ATOM 696 O O . ASP A 1 95 ? 19.898 4.832 -11.422 1.00 69.31 95 ASP A O 1
ATOM 700 N N . GLU A 1 96 ? 18.889 5.238 -13.383 1.00 62.34 96 GLU A N 1
ATOM 701 C CA . GLU A 1 96 ? 20.050 5.816 -14.069 1.00 62.34 96 GLU A CA 1
ATOM 702 C C . GLU A 1 96 ? 20.233 7.324 -13.809 1.00 62.34 96 GLU A C 1
ATOM 704 O O . GLU A 1 96 ? 21.270 7.900 -14.157 1.00 62.34 96 GLU A O 1
ATOM 709 N N . VAL A 1 97 ? 19.252 7.989 -13.181 1.00 63.69 97 VAL A N 1
ATOM 710 C CA . VAL A 1 97 ? 19.315 9.427 -12.897 1.00 63.69 97 VAL A CA 1
ATOM 711 C C . VAL A 1 97 ? 20.245 9.660 -11.712 1.00 63.69 97 VAL A C 1
ATOM 713 O O . VAL A 1 97 ? 19.864 9.570 -10.547 1.00 63.69 97 VAL A O 1
ATOM 716 N N . ASN A 1 98 ? 21.493 9.993 -12.020 1.00 63.53 98 ASN A N 1
ATOM 717 C CA . ASN A 1 98 ? 22.450 10.490 -11.044 1.00 63.53 98 ASN A CA 1
ATOM 718 C C . ASN A 1 98 ? 22.432 12.029 -11.020 1.00 63.53 98 ASN A C 1
ATOM 720 O O . ASN A 1 98 ? 22.316 12.680 -12.053 1.00 63.53 98 ASN A O 1
ATOM 724 N N . CYS A 1 99 ? 22.595 12.634 -9.840 1.00 65.19 99 CYS A N 1
ATOM 725 C CA . CYS A 1 99 ? 22.652 14.095 -9.683 1.00 65.19 99 CYS A CA 1
ATOM 726 C C . CYS A 1 99 ? 23.928 14.737 -10.266 1.00 65.19 99 CYS A C 1
ATOM 728 O O . CYS A 1 99 ? 24.202 15.907 -9.978 1.00 65.19 99 CYS A O 1
ATOM 730 N N . ARG A 1 100 ? 24.751 14.017 -11.047 1.00 65.81 100 ARG A N 1
ATOM 731 C CA . ARG A 1 100 ? 25.890 14.664 -11.702 1.00 65.81 100 ARG A CA 1
ATOM 732 C C . ARG A 1 100 ? 25.327 15.599 -12.761 1.00 65.81 100 ARG A C 1
ATOM 734 O O . ARG A 1 100 ? 24.663 15.164 -13.696 1.00 65.81 100 ARG A O 1
ATOM 741 N N . ARG A 1 101 ? 25.612 16.896 -12.622 1.00 58.88 101 ARG A N 1
ATOM 742 C CA . ARG A 1 101 ? 25.371 17.867 -13.692 1.00 58.88 101 ARG A CA 1
ATOM 743 C C . ARG A 1 101 ? 26.070 17.357 -14.945 1.00 58.88 101 ARG A C 1
ATOM 745 O O . ARG A 1 101 ? 27.298 17.310 -14.986 1.00 58.88 101 ARG A O 1
ATOM 752 N N . GLN A 1 102 ? 25.295 16.964 -15.949 1.00 61.81 102 GLN A N 1
ATOM 753 C CA . GLN A 1 102 ? 25.846 16.685 -17.263 1.00 61.81 102 GLN A CA 1
ATOM 754 C C . GLN A 1 102 ? 26.426 18.011 -17.781 1.00 61.81 102 GLN A C 1
ATOM 756 O O . GLN A 1 102 ? 25.702 19.014 -17.787 1.00 61.81 102 GLN A O 1
ATOM 761 N N . PRO A 1 103 ? 27.721 18.084 -18.136 1.00 58.69 103 PRO A N 1
ATOM 762 C CA . PRO A 1 103 ? 28.259 19.301 -18.718 1.00 58.69 103 PRO A CA 1
ATOM 763 C C . PRO A 1 103 ? 27.474 19.599 -19.996 1.00 58.69 103 PRO A C 1
ATOM 765 O O . PRO A 1 103 ? 27.224 18.698 -20.800 1.00 58.69 103 PRO A O 1
ATOM 768 N N . LEU A 1 104 ? 27.044 20.855 -20.148 1.00 61.41 104 LEU A N 1
ATOM 769 C CA . LEU A 1 104 ? 26.325 21.327 -21.329 1.00 61.41 104 LEU A CA 1
ATOM 770 C C . LEU A 1 104 ? 27.093 20.878 -22.578 1.00 61.41 104 LEU A C 1
ATOM 772 O O . LEU A 1 104 ? 28.248 21.270 -22.768 1.00 61.41 104 LEU A O 1
ATOM 776 N N . ARG A 1 105 ? 26.473 20.037 -23.417 1.00 64.06 105 ARG A N 1
ATOM 777 C CA . ARG A 1 105 ? 27.045 19.686 -24.720 1.00 64.06 105 ARG A CA 1
ATOM 778 C C . ARG A 1 105 ? 27.162 20.979 -25.520 1.00 64.06 105 ARG A C 1
ATOM 780 O O . ARG A 1 105 ? 26.146 21.571 -25.878 1.00 64.06 105 ARG A O 1
ATOM 787 N N . ARG A 1 106 ? 28.391 21.438 -25.770 1.00 57.69 106 ARG A N 1
ATOM 788 C CA . ARG A 1 106 ? 28.611 22.552 -26.696 1.00 57.69 106 ARG A CA 1
ATOM 789 C C . ARG A 1 106 ? 28.174 22.092 -28.091 1.00 57.69 106 ARG A C 1
ATOM 791 O O . ARG A 1 106 ? 28.525 20.972 -28.469 1.00 57.69 106 ARG A O 1
ATOM 798 N N . PRO A 1 107 ? 27.401 22.899 -28.836 1.00 54.44 107 PRO A N 1
ATOM 799 C CA . PRO A 1 107 ? 27.042 22.556 -30.203 1.00 54.44 107 PRO A CA 1
ATOM 800 C C . PRO A 1 107 ? 28.321 22.353 -31.021 1.00 54.44 107 PRO A C 1
ATOM 802 O O . PRO A 1 107 ? 29.270 23.130 -30.907 1.00 54.44 107 PRO A O 1
ATOM 805 N N . SER A 1 108 ? 28.351 21.271 -31.801 1.00 63.00 108 SER A N 1
ATOM 806 C CA . SER A 1 108 ? 29.424 20.971 -32.747 1.00 63.00 108 SER A CA 1
ATOM 807 C C . SER A 1 108 ? 29.588 22.155 -33.694 1.00 63.00 108 SER A C 1
ATOM 809 O O . SER A 1 108 ? 28.634 22.501 -34.396 1.00 63.00 108 SER A O 1
ATOM 811 N N . GLN A 1 109 ? 30.769 22.773 -33.697 1.00 51.78 109 GLN A N 1
ATOM 812 C CA . GLN A 1 109 ? 31.123 23.746 -34.723 1.00 51.78 109 GLN A CA 1
ATOM 813 C C . GLN A 1 109 ? 31.126 23.009 -36.067 1.00 51.78 109 GLN A C 1
ATOM 815 O O . GLN A 1 109 ? 31.858 22.033 -36.233 1.00 51.78 109 GLN A O 1
ATOM 820 N N . ARG A 1 110 ? 30.201 23.403 -36.944 1.0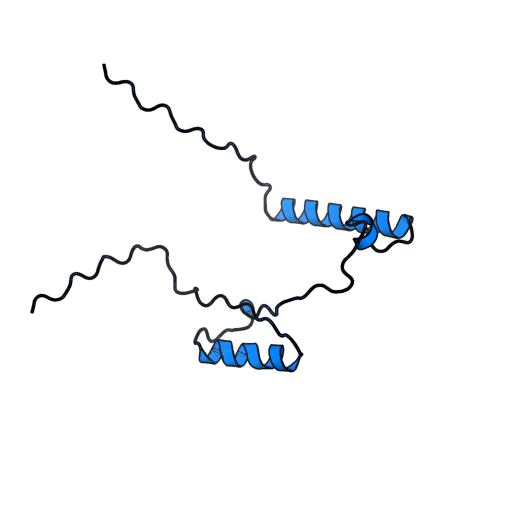0 46.53 110 ARG A N 1
ATOM 821 C CA . ARG A 1 110 ? 30.228 23.074 -38.370 1.00 46.53 110 ARG A CA 1
ATOM 822 C C . ARG A 1 110 ? 31.214 23.991 -39.069 1.00 46.53 110 ARG A C 1
ATOM 824 O O . ARG A 1 110 ? 31.309 25.156 -38.622 1.00 46.53 110 ARG A O 1
#

Radius of gyration: 24.44 Å; chains: 1; bounding box: 49×59×61 Å

pLDDT: mean 84.95, std 15.95, range [41.47, 98.56]

Foldseek 3Di:
DDDDPDDPDDPDDPDDDDPVVVVVVVVVVVVVLCVVCVVVVHDSQVVVDVDRDPDDQDEAEQAVVQPPLDPVSVVVSCVVVVVVPGPHYDYDSCPVDDPPPDPPPDPDDD

Secondary structure (DSSP, 8-state):
-PP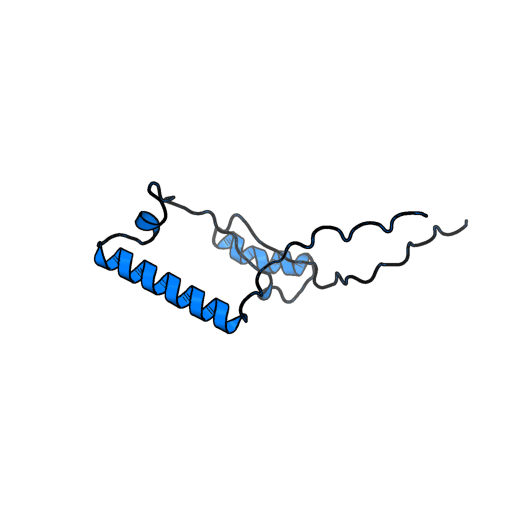PPPPP----PPPPPPHHHHHHHHHHHHHHHHHHHHHTT--HHHHH-SS--S-----EE-TTT--S-SHHHHHHHHHHHHHTT---EE----TT--S--PPP-PPP--